Protein AF-A0A444VP85-F1 (afdb_monomer)

Solvent-accessible surface area (backbone atoms only — not comparable to full-atom values): 7654 Å² total; per-residue (Å²): 116,70,68,62,52,53,52,52,54,50,54,52,51,52,53,51,54,52,52,53,52,49,53,52,53,52,50,51,52,53,53,52,49,55,52,52,50,55,57,66,66,55,61,80,69,80,68,37,70,60,46,50,68,59,57,52,71,60,67,80,38,96,91,46,40,30,56,50,43,47,18,46,61,36,35,65,75,75,48,74,61,64,62,37,40,61,65,58,48,36,74,51,55,36,85,52,85,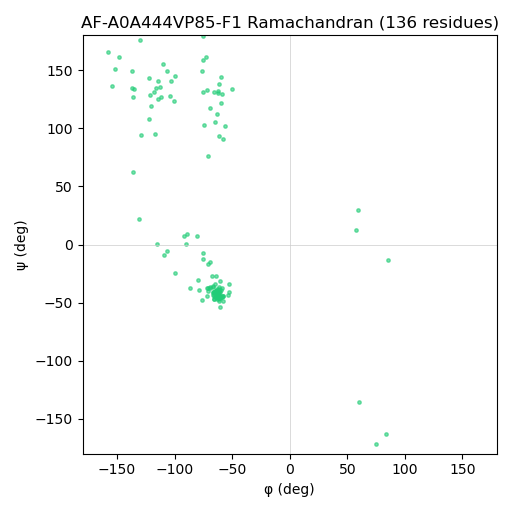40,78,57,95,48,37,40,34,34,76,17,39,41,53,84,55,83,94,20,33,23,35,39,39,40,32,36,43,98,85,45,23,25,70,48,72,51,77,49,73,86

Structure (mmCIF, N/CA/C/O backbone):
data_AF-A0A444VP85-F1
#
_entry.id   AF-A0A444VP85-F1
#
loop_
_atom_site.group_PDB
_atom_site.id
_atom_site.type_symbol
_atom_site.label_atom_id
_atom_site.label_alt_id
_atom_site.label_comp_id
_atom_site.label_asym_id
_atom_site.label_entity_id
_atom_site.label_seq_id
_atom_site.pdbx_PDB_ins_code
_atom_site.Cartn_x
_atom_site.Cartn_y
_atom_site.Cartn_z
_atom_site.occupancy
_atom_site.B_iso_or_equiv
_atom_site.auth_seq_id
_atom_site.auth_comp_id
_atom_site.auth_asym_id
_atom_site.auth_atom_id
_atom_site.pdbx_PDB_model_num
ATOM 1 N N . MET A 1 1 ? 24.811 -3.161 -78.053 1.00 66.38 1 MET A N 1
ATOM 2 C CA . MET A 1 1 ? 24.085 -2.160 -77.238 1.00 66.38 1 MET A CA 1
ATOM 3 C C . MET A 1 1 ? 23.008 -2.800 -76.352 1.00 66.38 1 MET A C 1
ATOM 5 O O . MET A 1 1 ? 22.979 -2.518 -75.164 1.00 66.38 1 MET A O 1
ATOM 9 N N . LEU A 1 2 ? 22.194 -3.733 -76.867 1.00 74.44 2 LEU A N 1
ATOM 10 C CA . LEU A 1 2 ? 21.138 -4.411 -76.089 1.00 74.44 2 LEU A CA 1
ATOM 11 C C . LEU A 1 2 ? 21.662 -5.309 -74.943 1.00 74.44 2 LEU A C 1
ATOM 13 O O . LEU A 1 2 ? 21.139 -5.270 -73.834 1.00 74.44 2 LEU A O 1
ATOM 17 N N . VAL A 1 3 ? 22.741 -6.066 -75.177 1.00 77.25 3 VAL A N 1
ATOM 18 C CA . VAL A 1 3 ? 23.339 -6.981 -74.176 1.00 77.25 3 VAL A CA 1
ATOM 19 C C . VAL A 1 3 ? 23.895 -6.226 -72.961 1.00 77.25 3 VAL A C 1
ATOM 21 O O . VAL A 1 3 ? 23.703 -6.637 -71.819 1.00 77.25 3 VAL A O 1
ATOM 24 N N . THR A 1 4 ? 24.531 -5.077 -73.195 1.00 79.75 4 THR A N 1
ATOM 25 C CA . THR A 1 4 ? 25.103 -4.223 -72.146 1.00 79.75 4 THR A CA 1
ATOM 26 C C . THR A 1 4 ? 24.034 -3.606 -71.241 1.00 79.75 4 THR A C 1
ATOM 28 O O . THR A 1 4 ? 24.230 -3.527 -70.030 1.00 79.75 4 THR A O 1
ATOM 31 N N . GLU A 1 5 ? 22.874 -3.231 -71.785 1.00 81.12 5 GLU A N 1
ATOM 32 C CA . GLU A 1 5 ? 21.773 -2.689 -70.980 1.00 81.12 5 GLU A CA 1
ATOM 33 C C . GLU A 1 5 ? 21.072 -3.741 -70.119 1.00 81.12 5 GLU A C 1
ATOM 35 O O . GLU A 1 5 ? 20.667 -3.450 -68.990 1.00 81.12 5 GLU A O 1
ATOM 40 N N . VAL A 1 6 ? 20.906 -4.959 -70.642 1.00 83.50 6 VAL A N 1
ATOM 41 C CA . VAL A 1 6 ? 20.312 -6.074 -69.891 1.00 83.50 6 VAL A CA 1
ATOM 42 C C . VAL A 1 6 ? 21.211 -6.440 -68.711 1.00 83.50 6 VAL A C 1
ATOM 44 O O . VAL A 1 6 ? 20.729 -6.537 -67.581 1.00 83.50 6 VAL A O 1
ATOM 47 N N . PHE A 1 7 ? 22.524 -6.522 -68.947 1.00 84.06 7 PHE A N 1
ATOM 48 C CA . PHE A 1 7 ? 23.507 -6.781 -67.899 1.00 84.06 7 PHE A CA 1
ATOM 49 C C . PHE A 1 7 ? 23.504 -5.683 -66.822 1.00 84.06 7 PHE A C 1
ATOM 51 O O . PHE A 1 7 ? 23.429 -5.983 -65.631 1.00 84.06 7 PHE A O 1
ATOM 58 N N . ALA A 1 8 ? 23.485 -4.405 -67.216 1.00 84.50 8 ALA A N 1
ATOM 59 C CA . ALA A 1 8 ? 23.420 -3.286 -66.273 1.00 84.50 8 ALA A CA 1
ATOM 60 C C . ALA A 1 8 ? 22.132 -3.298 -65.422 1.00 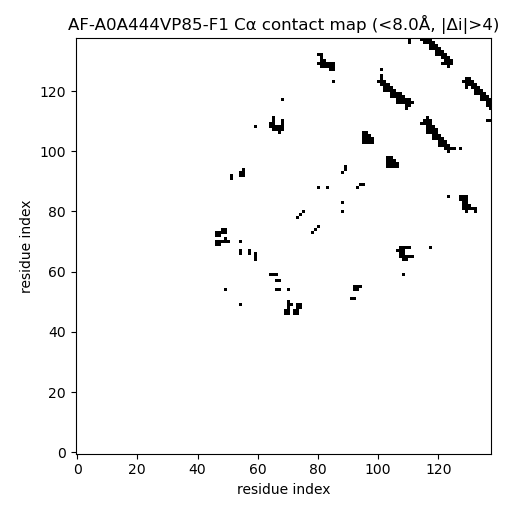84.50 8 ALA A C 1
ATOM 62 O O . ALA A 1 8 ? 22.178 -3.072 -64.208 1.00 84.50 8 ALA A O 1
ATOM 63 N N . ARG A 1 9 ? 20.976 -3.619 -66.022 1.00 84.69 9 ARG A N 1
ATOM 64 C CA . ARG A 1 9 ? 19.696 -3.756 -65.300 1.00 84.69 9 ARG A CA 1
ATOM 65 C C . ARG A 1 9 ? 19.698 -4.920 -64.310 1.00 84.69 9 ARG A C 1
ATOM 67 O O . ARG A 1 9 ? 19.067 -4.835 -63.256 1.00 84.69 9 ARG A O 1
ATOM 74 N N . GLU A 1 10 ? 20.384 -6.011 -64.625 1.00 87.25 10 GLU A N 1
ATOM 75 C CA . GLU A 1 10 ? 20.515 -7.165 -63.736 1.00 87.25 10 GLU A CA 1
ATOM 76 C C . GLU A 1 10 ? 21.435 -6.883 -62.544 1.00 87.25 10 GLU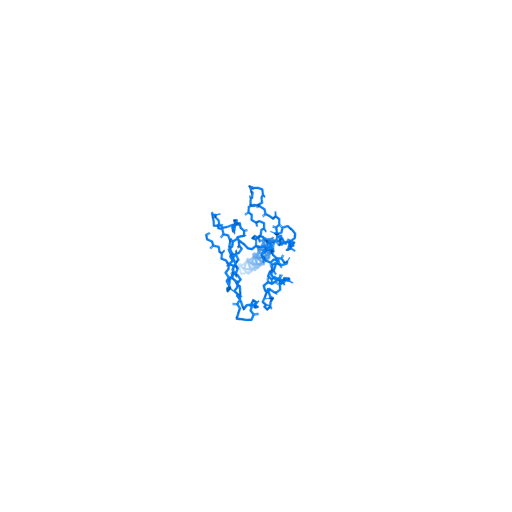 A C 1
ATOM 78 O O . GLU A 1 10 ? 21.038 -7.126 -61.402 1.00 87.25 10 GLU A O 1
ATOM 83 N N . GLN A 1 11 ? 22.584 -6.244 -62.781 1.00 87.44 11 GLN A N 1
ATOM 84 C CA . GLN A 1 11 ? 23.472 -5.766 -61.714 1.00 87.44 11 GLN A CA 1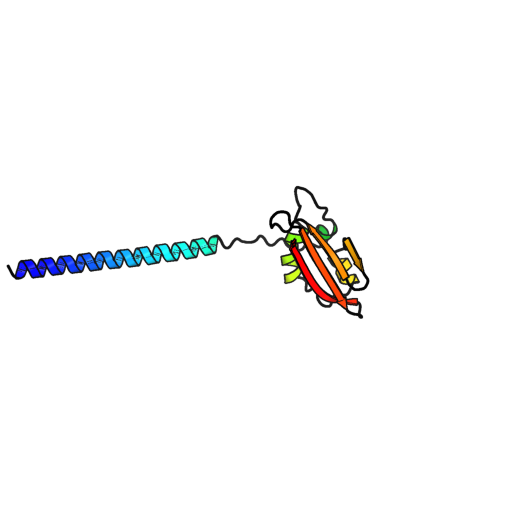
ATOM 85 C C . GLN A 1 11 ? 22.743 -4.798 -60.770 1.00 87.44 11 GLN A C 1
ATOM 87 O O . GLN A 1 11 ? 22.791 -4.950 -59.547 1.00 87.44 11 GLN A O 1
ATOM 92 N N . MET A 1 12 ? 21.967 -3.860 -61.325 1.00 87.50 12 MET A N 1
ATOM 93 C CA . MET A 1 12 ? 21.180 -2.915 -60.531 1.00 87.50 12 MET A CA 1
ATOM 94 C C . MET A 1 12 ? 20.085 -3.610 -59.700 1.00 87.50 12 MET A C 1
ATOM 96 O O . MET A 1 12 ? 19.875 -3.253 -58.539 1.00 87.50 12 MET A O 1
ATOM 100 N N . ARG A 1 13 ? 19.391 -4.618 -60.248 1.00 89.00 13 ARG A N 1
ATOM 101 C CA . ARG A 1 13 ? 18.394 -5.406 -59.494 1.00 89.00 13 ARG A CA 1
ATOM 102 C C . ARG A 1 13 ? 19.031 -6.189 -58.346 1.00 89.00 13 ARG A C 1
ATOM 104 O O . ARG A 1 13 ? 18.467 -6.209 -57.251 1.00 89.00 13 ARG A O 1
ATOM 111 N N . ASN A 1 14 ? 20.194 -6.796 -58.573 1.00 89.38 14 ASN A N 1
ATOM 112 C CA . ASN A 1 14 ? 20.913 -7.555 -57.549 1.00 89.38 14 ASN A CA 1
ATOM 113 C C . ASN A 1 14 ? 21.424 -6.643 -56.424 1.00 89.38 14 ASN A C 1
ATOM 115 O O . ASN A 1 14 ? 21.226 -6.962 -55.250 1.00 89.38 14 ASN A O 1
ATOM 119 N N . ALA A 1 15 ? 21.957 -5.464 -56.762 1.00 88.25 15 ALA A N 1
ATOM 120 C CA . ALA A 1 15 ? 22.359 -4.453 -55.785 1.00 88.25 15 ALA A CA 1
ATOM 121 C C . ALA A 1 15 ? 21.170 -3.961 -54.937 1.00 88.25 15 ALA A C 1
ATOM 123 O O . ALA A 1 15 ? 21.254 -3.937 -53.709 1.00 88.25 15 ALA A O 1
ATOM 124 N N . LYS A 1 16 ? 20.022 -3.658 -55.562 1.00 87.94 16 LYS A N 1
ATOM 125 C CA . LYS A 1 16 ? 18.796 -3.269 -54.837 1.00 87.94 16 LYS A CA 1
ATOM 126 C C . LYS A 1 16 ? 18.309 -4.376 -53.899 1.00 87.94 16 LYS A C 1
ATOM 128 O O . LYS A 1 16 ? 18.002 -4.099 -52.744 1.00 87.94 16 LYS A O 1
ATOM 133 N N . ARG A 1 17 ? 18.287 -5.635 -54.353 1.00 88.56 17 ARG A N 1
ATOM 134 C CA . ARG A 1 17 ? 17.919 -6.793 -53.514 1.00 88.56 17 ARG A CA 1
ATOM 135 C C . ARG A 1 17 ? 18.856 -6.967 -52.319 1.00 88.56 17 ARG A C 1
ATOM 137 O O . ARG A 1 17 ? 18.385 -7.262 -51.224 1.00 88.56 17 ARG A O 1
ATOM 144 N N . TYR A 1 18 ? 20.159 -6.775 -52.517 1.00 90.19 18 TYR A N 1
ATOM 145 C CA . TYR A 1 18 ? 21.150 -6.834 -51.444 1.00 90.19 18 TYR A CA 1
ATOM 146 C C . TYR A 1 18 ? 20.924 -5.737 -50.392 1.00 90.19 18 TYR A C 1
ATOM 148 O O . TYR A 1 18 ? 20.904 -6.027 -49.195 1.00 90.19 18 TYR A O 1
ATOM 156 N N . ILE A 1 19 ? 20.676 -4.501 -50.835 1.00 89.56 19 ILE A N 1
ATOM 157 C CA . ILE A 1 19 ? 20.399 -3.355 -49.956 1.00 89.56 19 ILE A CA 1
ATOM 158 C C . ILE A 1 19 ? 19.108 -3.578 -49.156 1.00 89.56 19 ILE A C 1
ATOM 160 O O . ILE A 1 19 ? 19.116 -3.418 -47.938 1.00 89.56 19 ILE A O 1
ATOM 164 N N . VAL A 1 20 ? 18.025 -4.021 -49.804 1.00 89.25 20 VAL A N 1
ATOM 165 C CA . VAL A 1 20 ? 16.740 -4.297 -49.134 1.00 89.25 20 VAL A CA 1
ATOM 166 C C . VAL A 1 20 ? 16.881 -5.396 -48.079 1.00 89.25 20 VAL A C 1
ATOM 168 O O . VAL A 1 20 ? 16.378 -5.235 -46.969 1.00 89.25 20 VAL A O 1
ATOM 171 N N . LYS A 1 21 ? 17.615 -6.479 -48.377 1.00 89.12 21 LYS A N 1
ATOM 172 C CA . LYS A 1 21 ? 17.898 -7.533 -47.390 1.00 89.12 21 LYS A CA 1
ATOM 173 C C . LYS A 1 21 ? 18.646 -6.983 -46.178 1.00 89.12 21 LYS A C 1
ATOM 175 O O . LYS A 1 21 ? 18.249 -7.269 -45.058 1.00 89.12 21 LYS A O 1
ATOM 180 N N . LYS A 1 22 ? 19.679 -6.158 -46.387 1.00 87.19 22 LYS A N 1
ATOM 181 C CA . LYS A 1 22 ? 20.425 -5.528 -45.288 1.00 87.19 22 LYS A CA 1
ATOM 182 C C . LYS A 1 22 ? 19.545 -4.621 -44.432 1.00 87.19 22 LYS A C 1
ATOM 184 O O . LYS A 1 22 ? 19.586 -4.744 -43.215 1.00 87.19 22 LYS A O 1
ATOM 189 N N . ILE A 1 23 ? 18.738 -3.756 -45.047 1.00 89.31 23 ILE A N 1
ATOM 190 C CA . ILE A 1 23 ? 17.820 -2.863 -44.321 1.00 89.31 23 ILE A CA 1
ATOM 191 C C . ILE A 1 23 ? 16.846 -3.678 -43.467 1.00 89.31 23 ILE A C 1
ATOM 193 O O . ILE A 1 23 ? 16.666 -3.371 -42.293 1.00 89.31 23 ILE A O 1
ATOM 197 N N . PHE A 1 24 ? 16.272 -4.746 -44.026 1.00 92.00 24 PHE A N 1
ATOM 198 C CA . PHE A 1 24 ? 15.373 -5.626 -43.286 1.00 92.00 24 PHE A CA 1
ATOM 199 C C . PHE A 1 24 ? 16.081 -6.316 -42.109 1.00 92.00 24 PHE A C 1
ATOM 201 O O . PHE A 1 24 ? 15.567 -6.305 -40.993 1.00 92.00 24 PHE A O 1
ATOM 208 N N . THR A 1 25 ? 17.289 -6.850 -42.324 1.00 88.81 25 THR A N 1
ATOM 209 C CA . THR A 1 25 ? 18.080 -7.489 -41.263 1.00 88.81 25 THR A CA 1
ATOM 210 C C . THR A 1 25 ? 18.433 -6.508 -40.145 1.00 88.81 25 THR A C 1
ATOM 212 O O . THR A 1 25 ? 18.210 -6.818 -38.979 1.00 88.81 25 THR A O 1
ATOM 215 N N . TYR A 1 26 ? 18.944 -5.315 -40.466 1.00 94.19 26 TYR A N 1
ATOM 216 C CA . TYR A 1 26 ? 19.279 -4.316 -39.445 1.00 94.19 26 TYR A CA 1
ATOM 217 C C . TYR A 1 26 ? 18.034 -3.778 -38.737 1.00 94.19 26 TYR A C 1
ATOM 219 O O . TYR A 1 26 ? 18.074 -3.577 -37.527 1.00 94.19 26 TYR A O 1
ATOM 227 N N . GLY A 1 27 ? 16.917 -3.615 -39.452 1.00 91.44 27 GLY A N 1
ATOM 228 C CA . GLY A 1 27 ? 15.636 -3.237 -38.858 1.00 91.44 27 GLY A CA 1
ATOM 229 C C . GLY A 1 27 ? 15.154 -4.253 -37.821 1.00 91.44 27 GLY A C 1
ATOM 230 O O . GLY A 1 27 ? 14.789 -3.866 -36.713 1.00 91.44 27 GLY A O 1
ATOM 231 N N . LEU A 1 28 ? 15.233 -5.552 -38.135 1.00 91.06 28 LEU A N 1
ATOM 232 C CA . LEU A 1 28 ? 14.875 -6.622 -37.200 1.00 91.06 28 LEU A CA 1
ATOM 233 C C . LEU A 1 28 ? 15.802 -6.649 -35.974 1.00 91.06 28 LEU A C 1
ATOM 235 O O . LEU A 1 28 ? 15.329 -6.827 -34.853 1.00 91.06 28 LEU A O 1
ATOM 239 N N . LEU A 1 29 ? 17.107 -6.432 -36.173 1.00 92.75 29 LEU A N 1
ATOM 240 C CA . LEU A 1 29 ? 18.085 -6.378 -35.082 1.00 92.75 29 LEU A CA 1
ATOM 241 C C . LEU A 1 29 ? 17.842 -5.188 -34.145 1.00 92.75 29 LEU A C 1
ATOM 243 O O . LEU A 1 29 ? 17.853 -5.364 -32.930 1.00 92.75 29 LEU A O 1
ATOM 247 N N . ILE A 1 30 ? 17.583 -3.997 -34.693 1.00 92.75 30 ILE A N 1
ATOM 248 C CA . ILE A 1 30 ? 17.286 -2.794 -33.901 1.00 92.75 30 ILE A CA 1
ATOM 249 C C . ILE A 1 30 ? 15.980 -2.983 -33.130 1.00 92.75 30 ILE A C 1
ATOM 251 O O . ILE A 1 30 ? 15.933 -2.711 -31.933 1.00 92.75 30 ILE A O 1
ATOM 255 N N . PHE A 1 31 ? 14.940 -3.508 -33.781 1.00 91.50 31 PHE A N 1
ATOM 256 C CA . PHE A 1 31 ? 13.661 -3.774 -33.129 1.00 91.50 31 PHE A CA 1
ATOM 257 C C . PHE A 1 31 ? 13.805 -4.791 -31.985 1.00 91.50 31 PHE A C 1
ATOM 259 O O . PHE A 1 31 ? 13.362 -4.537 -30.863 1.00 91.50 31 PHE A O 1
ATOM 266 N N . GLY A 1 32 ? 14.517 -5.897 -32.222 1.00 91.44 32 GLY A N 1
ATOM 267 C CA . GLY A 1 32 ? 14.834 -6.875 -31.180 1.00 91.44 32 GLY A CA 1
ATOM 268 C C . GLY A 1 32 ? 15.615 -6.260 -30.014 1.00 91.44 32 GLY A C 1
ATOM 269 O O . GLY A 1 32 ? 15.256 -6.470 -28.857 1.00 91.44 32 GLY A O 1
ATOM 270 N N . ALA A 1 33 ? 16.624 -5.433 -30.302 1.00 91.31 33 ALA A N 1
ATOM 271 C CA . ALA A 1 33 ? 17.395 -4.731 -29.279 1.00 91.31 33 ALA A CA 1
ATOM 272 C C . ALA A 1 33 ? 16.525 -3.769 -28.453 1.00 91.31 33 ALA A C 1
ATOM 274 O O . ALA A 1 33 ? 16.638 -3.754 -27.230 1.00 91.31 33 ALA A O 1
ATOM 275 N N . THR A 1 34 ? 15.607 -3.020 -29.079 1.00 88.75 34 THR A N 1
ATOM 276 C CA . THR A 1 34 ? 14.687 -2.129 -28.348 1.00 88.75 34 THR A CA 1
ATOM 277 C C . THR A 1 34 ? 13.746 -2.884 -27.409 1.00 88.75 34 THR A C 1
ATOM 279 O O . THR A 1 34 ? 13.527 -2.436 -26.284 1.00 88.75 34 THR A O 1
ATOM 282 N N . ILE A 1 35 ? 13.249 -4.059 -27.813 1.00 89.25 35 ILE A N 1
ATOM 283 C CA . ILE A 1 35 ? 12.422 -4.918 -26.951 1.00 89.25 35 ILE A CA 1
ATOM 284 C C . ILE A 1 35 ? 13.238 -5.444 -25.768 1.00 89.25 35 ILE A C 1
ATOM 286 O O . ILE A 1 35 ? 12.767 -5.408 -24.632 1.00 89.25 35 ILE A O 1
ATOM 290 N N . LEU A 1 36 ? 14.470 -5.900 -26.014 1.00 84.81 36 LEU A N 1
ATOM 291 C CA . LEU A 1 36 ? 15.352 -6.402 -24.960 1.00 84.81 36 LEU A CA 1
ATOM 292 C C . LEU A 1 36 ? 15.723 -5.304 -23.956 1.00 84.81 36 LEU A C 1
ATOM 294 O O . LEU A 1 36 ? 15.678 -5.551 -22.755 1.00 84.81 36 LEU A O 1
ATOM 298 N N . ILE A 1 37 ? 16.005 -4.081 -24.419 1.00 85.06 37 ILE A N 1
ATOM 299 C CA . ILE A 1 37 ? 16.240 -2.925 -23.540 1.00 85.06 37 ILE A CA 1
ATOM 300 C C . ILE A 1 37 ? 14.996 -2.641 -22.689 1.00 85.06 37 ILE A C 1
ATOM 302 O O . ILE A 1 37 ? 15.116 -2.472 -21.479 1.00 85.06 37 ILE A O 1
ATOM 306 N N . GLY A 1 38 ? 13.799 -2.649 -23.284 1.00 79.06 38 GLY A N 1
ATOM 307 C CA . GLY A 1 38 ? 12.546 -2.464 -22.547 1.00 79.06 38 GLY A CA 1
ATOM 308 C C . GLY A 1 38 ? 12.291 -3.544 -21.487 1.00 79.06 38 GLY A C 1
ATOM 309 O O . GLY A 1 38 ? 11.797 -3.235 -20.406 1.00 79.06 38 GLY A O 1
ATOM 310 N N . LEU A 1 39 ? 12.667 -4.797 -21.762 1.00 76.00 39 LEU A N 1
ATOM 311 C CA . LEU A 1 39 ? 12.572 -5.902 -20.802 1.00 76.00 39 LEU A CA 1
ATOM 312 C C . LEU A 1 39 ? 13.592 -5.782 -19.663 1.00 76.00 39 LEU A C 1
ATOM 314 O O . LEU A 1 39 ? 13.233 -6.034 -18.518 1.00 76.00 39 LEU A O 1
ATOM 318 N N . VAL A 1 40 ? 14.828 -5.361 -19.948 1.00 74.25 40 VAL A N 1
ATOM 319 C CA . VAL A 1 40 ? 15.866 -5.133 -18.924 1.00 74.25 40 VAL A CA 1
ATOM 320 C C . VAL A 1 40 ? 15.527 -3.925 -18.043 1.00 74.25 40 VAL A C 1
ATOM 322 O O . VAL A 1 40 ? 15.742 -3.961 -16.835 1.00 74.25 40 VAL A O 1
ATOM 325 N N . LEU A 1 41 ? 14.949 -2.870 -18.625 1.00 66.44 41 LEU A N 1
ATOM 326 C CA . LEU A 1 41 ? 14.463 -1.694 -17.893 1.00 66.44 41 LEU A CA 1
ATOM 327 C C . LEU A 1 41 ? 13.153 -1.942 -17.140 1.00 66.44 41 LEU A C 1
ATOM 329 O O . LEU A 1 41 ? 12.731 -1.085 -16.361 1.00 66.44 41 LEU A O 1
ATOM 333 N N . ARG A 1 42 ? 12.512 -3.102 -17.326 1.00 60.19 42 ARG A N 1
ATOM 334 C CA . ARG A 1 42 ? 11.426 -3.567 -16.464 1.00 60.19 42 ARG A CA 1
ATOM 335 C C . ARG A 1 42 ? 12.059 -3.961 -15.130 1.00 60.19 42 ARG A C 1
ATOM 337 O O . ARG A 1 42 ? 12.332 -5.126 -14.869 1.00 60.19 42 ARG A O 1
ATOM 344 N N . GLY A 1 43 ? 12.400 -2.938 -14.349 1.00 49.75 43 GLY A N 1
ATOM 345 C CA . GLY A 1 43 ? 13.171 -3.063 -13.129 1.00 49.75 43 GLY A CA 1
ATOM 346 C C . GLY A 1 43 ? 12.580 -4.146 -12.244 1.00 49.75 43 GLY A C 1
ATOM 347 O O . GLY A 1 43 ? 11.367 -4.192 -12.034 1.00 49.75 43 GLY A O 1
ATOM 348 N N . ASN A 1 44 ? 13.455 -4.999 -11.715 1.00 49.94 44 ASN A N 1
ATOM 349 C CA . ASN A 1 44 ? 13.154 -5.737 -10.505 1.00 49.94 44 ASN A CA 1
ATOM 350 C C . ASN A 1 44 ? 12.866 -4.678 -9.444 1.00 49.94 44 ASN A C 1
ATOM 352 O O . ASN A 1 44 ? 13.786 -4.154 -8.816 1.00 49.94 44 ASN A O 1
ATOM 356 N N . VAL A 1 45 ? 11.596 -4.292 -9.307 1.00 54.03 45 VAL A N 1
ATOM 357 C CA . VAL A 1 45 ? 11.115 -3.611 -8.117 1.00 54.03 45 VAL A CA 1
ATOM 358 C C . VAL A 1 45 ? 11.485 -4.588 -7.023 1.00 54.03 45 VAL A C 1
ATOM 360 O O . VAL A 1 45 ? 10.878 -5.651 -6.930 1.00 54.03 45 VAL A O 1
ATOM 363 N N . VAL A 1 46 ? 12.571 -4.302 -6.305 1.00 54.19 46 VAL A N 1
ATOM 364 C CA . VAL A 1 46 ? 12.947 -5.062 -5.122 1.00 54.19 46 VAL A CA 1
ATOM 365 C C . VAL A 1 46 ? 11.776 -4.854 -4.182 1.00 54.19 46 VAL A C 1
ATOM 367 O O . VAL A 1 46 ? 11.628 -3.807 -3.556 1.00 54.19 46 VAL A O 1
ATOM 370 N N . GLN A 1 47 ? 10.842 -5.792 -4.254 1.00 67.00 47 GLN A N 1
ATOM 371 C CA . GLN A 1 47 ? 9.599 -5.749 -3.531 1.00 67.00 47 GLN A CA 1
ATOM 372 C C . GLN A 1 47 ? 9.991 -6.090 -2.110 1.00 67.00 47 GLN A C 1
ATOM 374 O O . GLN A 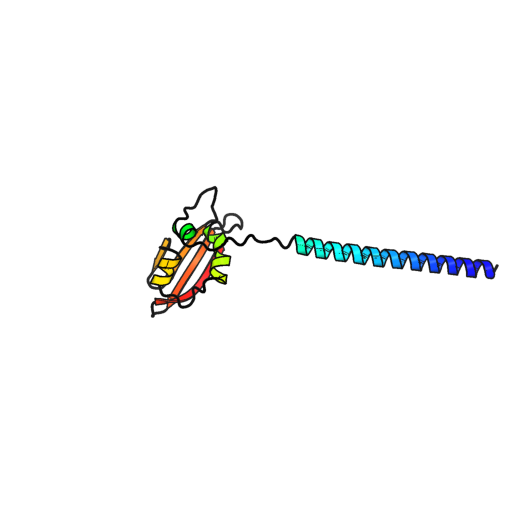1 47 ? 10.338 -7.231 -1.806 1.00 67.00 47 GLN A O 1
ATOM 379 N N . GLU A 1 48 ? 10.059 -5.060 -1.275 1.00 82.19 48 GLU A N 1
ATOM 380 C CA . GLU A 1 48 ? 10.474 -5.235 0.103 1.00 82.19 48 GLU A CA 1
ATOM 381 C C . GLU A 1 48 ? 9.495 -6.202 0.767 1.00 82.19 48 GLU A C 1
ATOM 383 O O . GLU A 1 48 ? 8.274 -6.011 0.709 1.00 82.19 48 GLU A O 1
ATOM 388 N N . SER A 1 49 ? 10.014 -7.309 1.297 1.00 88.44 49 SER A N 1
ATOM 389 C CA . SER A 1 49 ? 9.194 -8.325 1.943 1.00 88.44 49 SER A CA 1
ATOM 390 C C . SER A 1 49 ? 8.490 -7.725 3.147 1.00 88.44 49 SER A C 1
ATOM 392 O O . SER A 1 49 ? 9.088 -6.975 3.913 1.00 88.44 49 SER A O 1
ATOM 394 N N . PHE A 1 50 ? 7.218 -8.071 3.327 1.00 92.81 50 PHE A N 1
ATOM 395 C CA . PHE A 1 50 ? 6.505 -7.676 4.529 1.00 92.81 50 PHE A CA 1
ATOM 396 C C . PHE A 1 50 ? 7.073 -8.443 5.728 1.00 92.81 50 PHE A C 1
ATOM 398 O O . PHE A 1 50 ? 7.009 -9.672 5.772 1.00 92.81 50 PHE A O 1
ATOM 405 N N . GLU A 1 51 ? 7.630 -7.700 6.679 1.00 92.75 51 GLU A N 1
ATOM 406 C CA . GLU A 1 51 ? 8.193 -8.210 7.925 1.00 92.75 51 GLU A CA 1
ATOM 407 C C . GLU A 1 51 ? 7.461 -7.536 9.098 1.00 92.75 51 GLU A C 1
ATOM 409 O O . GLU A 1 51 ? 7.673 -6.340 9.331 1.00 92.75 51 GLU A O 1
ATOM 414 N N . PRO A 1 52 ? 6.602 -8.260 9.846 1.00 93.00 52 PRO A N 1
ATOM 415 C CA . PRO A 1 52 ? 5.771 -7.674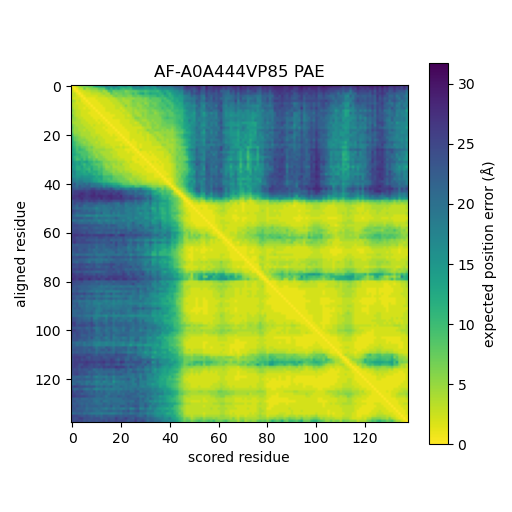 10.899 1.00 93.00 52 PRO A CA 1
ATOM 416 C C . PRO A 1 52 ? 6.568 -6.880 11.934 1.00 93.00 52 PRO A C 1
ATOM 418 O O . PRO A 1 52 ? 6.168 -5.789 12.334 1.00 93.00 52 PRO A O 1
ATOM 421 N N . ASP A 1 53 ? 7.711 -7.403 12.375 1.00 94.56 53 ASP A N 1
ATOM 422 C CA . ASP A 1 53 ? 8.494 -6.765 13.433 1.00 94.56 53 ASP A CA 1
ATOM 423 C C . ASP A 1 53 ? 9.158 -5.474 12.959 1.00 94.56 53 ASP A C 1
ATOM 425 O O . ASP A 1 53 ? 9.163 -4.490 13.698 1.00 94.56 53 ASP A O 1
ATOM 429 N N . ARG A 1 54 ? 9.635 -5.424 11.710 1.00 94.19 54 ARG A N 1
ATOM 430 C CA . ARG A 1 54 ? 10.140 -4.179 11.118 1.00 94.19 54 ARG A CA 1
ATOM 431 C C . ARG A 1 54 ? 9.012 -3.171 10.924 1.00 94.19 54 ARG A C 1
ATOM 433 O O . ARG A 1 54 ? 9.177 -2.014 11.283 1.00 94.19 54 ARG A O 1
ATOM 440 N N . TRP A 1 55 ? 7.848 -3.609 10.438 1.00 95.00 55 TRP A N 1
ATOM 441 C CA . TRP A 1 55 ? 6.675 -2.746 10.268 1.00 95.00 55 TRP A CA 1
ATOM 442 C C . TRP A 1 55 ? 6.240 -2.082 11.583 1.00 95.00 55 TRP A C 1
ATOM 444 O O . TRP A 1 55 ? 6.024 -0.867 11.629 1.00 95.00 55 TRP A O 1
ATOM 454 N N . LYS A 1 56 ? 6.114 -2.877 12.653 1.00 95.06 56 LYS A N 1
ATOM 455 C CA . LYS A 1 56 ? 5.656 -2.421 13.975 1.00 95.06 56 LYS A CA 1
ATOM 456 C C . LYS A 1 56 ? 6.648 -1.467 14.638 1.00 95.06 56 LYS A C 1
ATOM 458 O O . LYS A 1 56 ? 6.222 -0.477 15.218 1.00 95.06 56 LYS A O 1
ATOM 463 N N . ASN A 1 57 ? 7.947 -1.754 14.535 1.00 93.38 57 ASN A N 1
ATOM 464 C CA . ASN A 1 57 ? 9.004 -0.972 15.187 1.00 93.38 57 ASN A CA 1
ATOM 465 C C . ASN A 1 57 ? 9.540 0.183 14.329 1.00 93.38 57 ASN A C 1
ATOM 467 O O . ASN A 1 57 ? 10.460 0.882 14.750 1.00 93.38 57 ASN A O 1
ATOM 471 N N . TRP A 1 58 ? 9.009 0.370 13.121 1.00 93.12 58 TRP A N 1
ATOM 472 C CA . TRP A 1 58 ? 9.471 1.419 12.228 1.00 93.12 58 TRP A CA 1
ATOM 473 C C . TRP A 1 58 ? 9.178 2.810 12.791 1.00 93.12 58 TRP A C 1
ATOM 475 O O . TRP A 1 58 ? 8.047 3.126 13.161 1.00 93.12 58 TRP A O 1
ATOM 485 N N . VAL A 1 59 ? 10.212 3.647 12.776 1.00 88.56 59 VAL A N 1
ATOM 486 C CA . VAL A 1 59 ? 10.140 5.081 13.039 1.00 88.56 59 VAL A CA 1
ATOM 487 C C . VAL A 1 59 ? 10.670 5.784 11.799 1.00 88.56 59 VAL A C 1
ATOM 489 O O . VAL A 1 59 ? 11.752 5.455 11.307 1.00 88.56 59 VAL A O 1
ATOM 492 N N . GLU A 1 60 ? 9.901 6.741 11.285 1.00 85.88 60 GLU A N 1
ATOM 493 C CA . GLU A 1 60 ? 10.307 7.511 10.115 1.00 85.88 60 GLU A CA 1
ATOM 494 C C . GLU A 1 60 ? 11.634 8.234 10.382 1.00 85.88 60 GLU A C 1
ATOM 496 O O . GLU A 1 60 ? 11.821 8.893 11.406 1.00 85.88 60 GLU A O 1
ATOM 501 N N . SER A 1 61 ? 12.577 8.076 9.458 1.00 86.88 61 SER A N 1
ATOM 502 C CA . SER A 1 61 ? 13.911 8.664 9.534 1.00 86.88 61 SER A CA 1
ATOM 503 C C . SER A 1 61 ? 14.432 8.970 8.134 1.00 86.88 61 SER A C 1
ATOM 505 O O . SER A 1 61 ? 13.969 8.385 7.157 1.00 86.88 61 SER A O 1
ATOM 507 N N . GLU A 1 62 ? 15.436 9.842 8.040 1.00 80.12 62 GLU A N 1
ATOM 508 C CA . GLU A 1 62 ? 16.122 10.183 6.782 1.00 80.12 62 GLU A CA 1
ATOM 509 C C . GLU A 1 62 ? 16.639 8.942 6.029 1.00 80.12 62 GLU A C 1
ATOM 511 O O . GLU A 1 62 ? 16.635 8.909 4.801 1.00 80.12 62 GLU A O 1
ATOM 516 N N . SER A 1 63 ? 17.065 7.899 6.753 1.00 82.50 63 SER A N 1
ATOM 517 C CA . SER A 1 63 ? 17.570 6.660 6.153 1.00 82.50 63 SER A CA 1
ATOM 518 C C . SER A 1 63 ? 16.467 5.717 5.674 1.00 82.50 63 SER A C 1
ATOM 520 O O . SER A 1 63 ? 16.674 4.976 4.716 1.00 82.50 63 SER A O 1
ATOM 522 N N . GLU A 1 64 ? 15.298 5.730 6.320 1.00 85.25 64 GLU A N 1
ATOM 523 C CA . GLU A 1 64 ? 14.176 4.842 5.993 1.00 85.25 64 GLU A CA 1
ATOM 524 C C . GLU A 1 64 ? 12.830 5.592 5.984 1.00 85.25 64 GLU A C 1
ATOM 526 O O . GLU A 1 64 ? 11.926 5.260 6.756 1.00 85.25 64 GLU A O 1
ATOM 531 N N . PRO A 1 65 ? 12.639 6.585 5.098 1.00 86.12 65 PRO A N 1
ATOM 532 C CA . PRO A 1 65 ? 11.439 7.423 5.114 1.00 86.12 65 PRO A CA 1
ATOM 533 C C . PRO A 1 65 ? 10.194 6.712 4.561 1.00 86.12 65 PRO A C 1
ATOM 535 O O . PRO A 1 65 ? 9.083 7.202 4.705 1.00 86.12 65 PRO A O 1
ATOM 538 N N . SER A 1 66 ? 10.359 5.558 3.907 1.00 89.75 66 SER A N 1
ATOM 539 C CA . SER A 1 66 ? 9.305 4.883 3.129 1.00 89.75 66 SER A CA 1
ATOM 540 C C . SER A 1 66 ? 9.166 3.394 3.456 1.00 89.75 66 SER A C 1
ATOM 542 O O . SER A 1 66 ? 8.716 2.630 2.603 1.00 89.75 66 SER A O 1
ATOM 544 N N . LEU A 1 67 ? 9.610 2.931 4.631 1.00 91.25 67 LEU A N 1
ATOM 545 C CA . LEU A 1 67 ? 9.717 1.489 4.891 1.00 91.25 67 LEU A CA 1
ATOM 546 C C . LEU A 1 67 ? 8.364 0.772 4.782 1.00 91.25 67 LEU A C 1
ATOM 548 O O . LEU A 1 67 ? 8.211 -0.176 4.009 1.00 91.25 67 LEU A O 1
ATOM 552 N N . ARG A 1 68 ? 7.355 1.261 5.512 1.00 94.25 68 ARG A N 1
ATOM 553 C CA . ARG A 1 68 ? 5.998 0.696 5.471 1.00 94.25 68 ARG A CA 1
ATOM 554 C C . ARG A 1 68 ? 5.388 0.803 4.071 1.00 94.25 68 ARG A C 1
ATOM 556 O O . ARG A 1 68 ? 4.770 -0.149 3.598 1.00 94.25 68 ARG A O 1
ATOM 563 N N . TRP A 1 69 ? 5.621 1.912 3.367 1.00 93.12 69 TRP A N 1
ATOM 564 C CA . TRP A 1 69 ? 5.207 2.070 1.970 1.00 93.12 69 TRP A CA 1
ATOM 565 C C . TRP A 1 69 ? 5.798 0.990 1.051 1.00 93.12 69 TRP A C 1
ATOM 567 O O . TRP A 1 69 ? 5.075 0.402 0.248 1.00 93.12 69 TRP A O 1
ATOM 577 N N . ASN A 1 70 ? 7.085 0.669 1.193 1.00 90.62 70 ASN A N 1
ATOM 578 C CA . ASN A 1 70 ? 7.742 -0.352 0.373 1.00 90.62 70 ASN A CA 1
ATOM 579 C C . ASN A 1 70 ? 7.181 -1.755 0.629 1.00 90.62 70 ASN A C 1
ATOM 581 O O . ASN A 1 70 ? 6.965 -2.516 -0.316 1.00 90.62 70 ASN A O 1
ATOM 585 N N . MET A 1 71 ? 6.912 -2.080 1.897 1.00 92.56 71 MET A N 1
ATOM 586 C CA . MET A 1 71 ? 6.358 -3.375 2.306 1.00 92.56 71 MET A CA 1
ATOM 587 C C . MET A 1 71 ? 4.890 -3.561 1.901 1.00 92.56 71 MET A C 1
ATOM 589 O O . MET A 1 71 ? 4.391 -4.688 1.883 1.00 92.56 71 MET A O 1
ATOM 593 N N . MET A 1 72 ? 4.188 -2.479 1.553 1.00 91.25 72 MET A N 1
ATOM 594 C CA . MET A 1 72 ? 2.753 -2.484 1.264 1.00 91.25 72 MET A CA 1
ATOM 595 C C . MET A 1 72 ? 2.376 -3.422 0.105 1.00 91.25 72 MET A C 1
ATOM 597 O O . MET A 1 72 ? 1.340 -4.089 0.159 1.00 91.25 72 MET A O 1
ATOM 601 N N . ASN A 1 73 ? 3.222 -3.511 -0.928 1.00 83.94 73 ASN A N 1
ATOM 602 C CA . ASN A 1 73 ? 3.000 -4.424 -2.055 1.00 83.94 73 ASN A CA 1
ATOM 603 C C . ASN A 1 73 ? 3.074 -5.891 -1.607 1.00 83.94 73 ASN A C 1
ATOM 605 O O . ASN A 1 73 ? 2.150 -6.659 -1.874 1.00 83.94 73 ASN A O 1
ATOM 609 N N . SER A 1 74 ? 4.100 -6.250 -0.830 1.00 86.56 74 SER A N 1
ATOM 610 C CA . SER A 1 74 ? 4.232 -7.597 -0.266 1.00 86.56 74 SER A CA 1
ATOM 611 C C . SER A 1 74 ? 3.096 -7.950 0.693 1.00 86.56 74 SER A C 1
ATOM 613 O O . SER A 1 74 ? 2.623 -9.086 0.672 1.00 86.56 74 SER A O 1
ATOM 615 N N . LEU A 1 75 ? 2.640 -6.999 1.521 1.00 89.62 75 LEU A N 1
ATOM 616 C CA . LEU A 1 75 ? 1.520 -7.223 2.442 1.00 89.62 75 LEU A CA 1
ATOM 617 C C . LEU A 1 75 ? 0.246 -7.575 1.664 1.00 89.62 75 LEU A C 1
ATOM 619 O O . LEU A 1 75 ? -0.414 -8.557 1.991 1.00 89.62 75 LEU A O 1
ATOM 623 N N . ARG A 1 76 ? -0.062 -6.823 0.599 1.00 84.88 76 ARG A N 1
ATOM 624 C CA . ARG A 1 76 ? -1.242 -7.058 -0.253 1.00 84.88 76 ARG A CA 1
ATOM 625 C C . ARG A 1 76 ? -1.230 -8.414 -0.947 1.00 84.88 76 ARG A C 1
ATOM 627 O O . ARG A 1 76 ? -2.286 -9.017 -1.094 1.00 84.88 76 ARG A O 1
ATOM 634 N N . GLU A 1 77 ? -0.065 -8.868 -1.393 1.00 79.19 77 GLU A N 1
ATOM 635 C CA . GLU A 1 77 ? 0.061 -10.133 -2.122 1.00 79.19 77 GLU A CA 1
ATOM 636 C C . GLU A 1 77 ? 0.046 -11.357 -1.206 1.00 79.19 77 GLU A C 1
ATOM 638 O O . GLU A 1 77 ? -0.539 -12.379 -1.559 1.00 79.19 77 GLU A O 1
ATOM 643 N N . LYS A 1 78 ? 0.700 -11.273 -0.041 1.00 74.44 78 LYS A N 1
ATOM 644 C CA . LYS A 1 78 ? 0.955 -12.441 0.819 1.00 74.44 78 LYS A CA 1
ATOM 645 C C . LYS A 1 78 ? -0.023 -12.580 1.981 1.00 74.44 78 LYS A C 1
ATOM 647 O O . LYS A 1 78 ? -0.214 -13.690 2.469 1.00 74.44 78 LYS A O 1
ATOM 652 N N . HIS A 1 79 ? -0.643 -11.486 2.420 1.00 73.62 79 HIS A N 1
ATOM 653 C CA . HIS A 1 79 ? -1.517 -11.471 3.591 1.00 73.62 79 HIS A CA 1
ATOM 654 C C . HIS A 1 79 ? -2.854 -10.805 3.247 1.00 73.62 79 HIS A C 1
ATOM 656 O O . HIS A 1 79 ? -2.976 -9.579 3.322 1.00 73.62 79 HIS A O 1
ATOM 662 N N . PRO A 1 80 ? -3.887 -11.582 2.875 1.00 81.50 80 PRO A N 1
ATOM 663 C CA . PRO A 1 80 ? -5.197 -11.016 2.603 1.00 81.50 80 PRO A CA 1
ATOM 664 C C . PRO A 1 80 ? -5.778 -10.428 3.894 1.00 81.50 80 PRO A C 1
ATOM 666 O O . PRO A 1 80 ? -6.234 -11.151 4.773 1.00 81.50 80 PRO A O 1
ATOM 669 N N . LEU A 1 81 ? -5.769 -9.097 3.995 1.00 91.62 81 LEU A N 1
ATOM 670 C CA . LEU A 1 81 ? -6.322 -8.371 5.145 1.00 91.62 81 LEU A CA 1
ATOM 671 C C . LEU A 1 81 ? -7.837 -8.568 5.272 1.00 91.62 81 LEU A C 1
ATOM 673 O O . LEU A 1 81 ? -8.395 -8.475 6.361 1.00 91.62 81 LEU A O 1
ATOM 677 N N . LYS A 1 82 ? -8.520 -8.827 4.153 1.00 93.75 82 LYS A N 1
ATOM 678 C CA . LYS A 1 82 ? -9.977 -8.948 4.100 1.00 93.75 82 LYS A CA 1
ATOM 679 C C . LYS A 1 82 ? -10.463 -10.120 4.954 1.00 93.75 82 LYS A C 1
ATOM 681 O O . LYS A 1 82 ? -9.984 -11.239 4.818 1.00 93.75 82 LYS A O 1
ATOM 686 N N . GLY A 1 83 ? -11.446 -9.857 5.810 1.00 95.12 83 GLY A N 1
ATOM 687 C CA . GLY A 1 83 ? -12.015 -10.833 6.736 1.00 95.12 83 GLY A CA 1
ATOM 688 C C . GLY A 1 83 ? -11.275 -10.978 8.068 1.00 95.12 83 GLY A C 1
ATOM 689 O O . GLY A 1 83 ? -11.871 -11.541 8.991 1.00 95.12 83 GLY A O 1
ATOM 690 N N . MET A 1 84 ? -10.053 -10.444 8.213 1.00 96.25 84 MET A N 1
ATOM 691 C CA . MET A 1 84 ? -9.342 -10.435 9.499 1.00 96.25 84 MET A CA 1
ATOM 692 C C . MET A 1 84 ? -10.151 -9.684 10.555 1.00 96.25 84 MET A C 1
ATOM 694 O O . MET A 1 84 ? -10.822 -8.693 10.275 1.00 96.25 84 MET A O 1
ATOM 698 N N . THR A 1 85 ? -10.101 -10.151 11.788 1.00 97.06 85 THR A N 1
ATOM 699 C CA . THR A 1 85 ? -10.615 -9.434 12.949 1.00 97.06 85 THR A CA 1
ATOM 700 C C . THR A 1 85 ? -9.701 -8.262 13.296 1.00 97.06 85 THR A C 1
ATOM 702 O O . THR A 1 85 ? -8.530 -8.218 12.920 1.00 97.06 85 THR A O 1
ATOM 705 N N . LYS A 1 86 ? -10.214 -7.307 14.073 1.00 96.94 86 LYS A N 1
ATOM 706 C CA . LYS A 1 86 ? -9.389 -6.217 14.617 1.00 96.94 86 LYS A CA 1
ATOM 707 C C . LYS A 1 86 ? -8.150 -6.714 15.358 1.00 96.94 86 LYS A C 1
ATOM 709 O O . LYS A 1 86 ? -7.099 -6.108 15.211 1.00 96.94 86 LYS A O 1
ATOM 714 N N . THR A 1 87 ? -8.277 -7.780 16.144 1.00 96.69 87 THR A N 1
ATOM 715 C CA . THR A 1 87 ? -7.157 -8.334 16.913 1.00 96.69 87 THR A CA 1
ATOM 716 C C . THR A 1 87 ? -6.082 -8.890 15.989 1.00 96.69 87 THR A C 1
ATOM 718 O O . THR A 1 87 ? -4.931 -8.506 16.134 1.00 96.69 87 THR A O 1
ATOM 721 N N . GLU A 1 88 ? -6.457 -9.679 14.978 1.00 96.50 88 GLU A N 1
ATOM 722 C CA . GLU A 1 88 ? -5.505 -10.209 13.987 1.00 96.50 88 GLU A CA 1
ATOM 723 C C . GLU A 1 88 ? -4.782 -9.082 13.230 1.00 96.50 88 GLU A C 1
ATOM 725 O O . GLU A 1 88 ? -3.577 -9.158 13.000 1.00 96.50 88 GLU A O 1
ATOM 730 N N . VAL A 1 89 ? -5.488 -7.994 12.893 1.00 96.69 89 VAL A N 1
ATOM 731 C CA . VAL A 1 89 ? -4.868 -6.810 12.272 1.00 96.69 89 VAL A CA 1
ATOM 732 C C . VAL A 1 89 ? -3.853 -6.152 13.212 1.00 96.69 89 VAL A C 1
ATOM 734 O O . VAL A 1 89 ? -2.764 -5.800 12.766 1.00 96.69 89 VAL A O 1
ATOM 737 N N . LEU A 1 90 ? -4.178 -5.997 14.498 1.00 96.44 90 LEU A N 1
ATOM 738 C CA . LEU A 1 90 ? -3.268 -5.402 15.486 1.00 96.44 90 LEU A CA 1
ATOM 739 C C . LEU A 1 90 ? -2.063 -6.304 15.782 1.00 96.44 90 LEU A C 1
ATOM 741 O O . LEU A 1 90 ? -0.957 -5.802 15.955 1.00 96.44 90 LEU A O 1
ATOM 745 N N . GLU A 1 91 ? -2.246 -7.622 15.803 1.00 95.94 91 GLU A N 1
ATOM 746 C CA . GLU A 1 91 ? -1.147 -8.582 15.954 1.00 95.94 91 GLU A CA 1
ATOM 747 C C . GLU A 1 91 ? -0.181 -8.524 14.761 1.00 95.94 91 GLU A C 1
ATOM 749 O O . GLU A 1 91 ? 1.040 -8.563 14.942 1.00 95.94 91 GLU A O 1
ATOM 754 N N . LEU A 1 92 ? -0.722 -8.376 13.547 1.00 95.38 92 LEU A N 1
ATOM 755 C CA . LEU A 1 92 ? 0.054 -8.326 12.309 1.00 95.38 92 LEU A CA 1
ATOM 756 C C . LEU A 1 92 ? 0.756 -6.977 12.094 1.00 95.38 92 LEU A C 1
ATOM 758 O O . LEU A 1 92 ? 1.933 -6.948 11.736 1.00 95.38 92 LEU A O 1
ATOM 762 N N . LEU A 1 93 ? 0.031 -5.867 12.271 1.00 96.00 93 LEU A N 1
ATOM 763 C CA . LEU A 1 93 ? 0.459 -4.518 11.868 1.00 96.00 93 LEU A CA 1
ATOM 764 C C . LEU A 1 93 ? 0.799 -3.596 13.043 1.00 96.00 93 LEU A C 1
ATOM 766 O O . LEU A 1 93 ? 1.324 -2.506 12.822 1.00 96.00 93 LEU A O 1
ATOM 770 N N . GLY A 1 94 ? 0.520 -4.009 14.278 1.00 96.06 94 GLY A N 1
ATOM 771 C CA . GLY A 1 94 ? 0.644 -3.154 15.456 1.00 96.06 94 GLY A CA 1
ATOM 772 C C . GLY A 1 94 ? -0.479 -2.125 15.574 1.00 96.06 94 GLY A C 1
ATOM 773 O O . GLY A 1 94 ? -1.471 -2.152 14.835 1.00 96.06 94 GLY A O 1
ATOM 774 N N . GLU A 1 95 ? -0.321 -1.207 16.528 1.00 96.44 95 GLU A N 1
ATOM 775 C CA . GLU A 1 95 ? -1.280 -0.120 16.731 1.00 96.44 95 GLU A CA 1
ATOM 776 C C . GLU A 1 95 ? -1.191 0.916 15.594 1.00 96.44 95 GLU A C 1
ATOM 778 O O . GLU A 1 95 ? -0.090 1.334 15.231 1.00 96.44 95 GLU A O 1
ATOM 783 N N . PRO A 1 96 ? -2.335 1.333 15.023 1.00 96.62 96 PRO A N 1
ATOM 784 C CA . PRO A 1 96 ? -2.382 2.394 14.025 1.00 96.62 96 PRO A CA 1
ATOM 785 C C . PRO A 1 96 ? -2.198 3.773 14.665 1.00 96.62 96 PRO A C 1
ATOM 787 O O . PRO A 1 96 ? -2.535 3.988 15.831 1.00 96.62 96 PRO A O 1
ATOM 790 N N . GLU A 1 97 ? -1.783 4.754 13.865 1.00 95.69 97 GLU A N 1
ATOM 791 C CA . GLU A 1 97 ? -1.701 6.151 14.299 1.00 95.69 97 GLU A CA 1
ATOM 792 C C . GLU A 1 97 ? -3.088 6.758 14.561 1.00 95.69 97 GLU A C 1
ATOM 794 O O . GLU A 1 97 ? -3.226 7.668 15.379 1.00 95.69 97 GLU A O 1
ATOM 799 N N . SER A 1 98 ? -4.135 6.259 13.894 1.00 96.06 98 SER A N 1
ATOM 800 C CA . SER A 1 98 ? -5.518 6.642 14.184 1.00 96.06 98 SER A CA 1
ATOM 801 C C . SER A 1 98 ? -6.461 5.444 14.182 1.00 96.06 98 SER A C 1
ATOM 803 O O . SER A 1 98 ? -6.437 4.582 13.300 1.00 96.06 98 SER A O 1
ATOM 805 N N . LYS A 1 99 ? -7.326 5.400 15.199 1.00 95.88 99 LYS A N 1
ATOM 806 C CA . LYS A 1 99 ? -8.193 4.264 15.512 1.00 95.88 99 LYS A CA 1
ATOM 807 C C . LYS A 1 99 ? -9.598 4.734 15.849 1.00 95.88 99 LYS A C 1
ATOM 809 O O . LYS A 1 99 ? -9.806 5.546 16.744 1.00 95.88 99 LYS A O 1
ATOM 814 N N . THR A 1 100 ? -10.584 4.166 15.166 1.00 95.50 100 THR A N 1
ATOM 815 C CA . THR A 1 100 ? -12.009 4.347 15.469 1.00 95.50 100 THR A CA 1
ATOM 816 C C . THR A 1 100 ? -12.711 2.993 15.541 1.00 95.50 100 THR A C 1
ATOM 818 O O . THR A 1 100 ? -12.133 1.948 15.233 1.00 95.50 100 THR A O 1
ATOM 821 N N . LYS A 1 101 ? -14.005 2.986 15.889 1.00 93.94 101 LYS A N 1
ATOM 822 C CA . LYS A 1 101 ? -14.797 1.748 15.905 1.00 93.94 101 LYS A CA 1
ATOM 823 C C . LYS A 1 101 ? -14.872 1.069 14.532 1.00 93.94 101 LYS A C 1
ATOM 825 O O . LYS A 1 101 ? -14.964 -0.150 14.499 1.00 93.94 101 LYS A O 1
ATOM 830 N N . LYS A 1 102 ? -14.843 1.804 13.420 1.00 96.62 102 LYS A N 1
ATOM 831 C CA . LYS A 1 102 ? -15.037 1.230 12.073 1.00 96.62 102 LYS A CA 1
ATOM 832 C C . LYS A 1 102 ? -13.813 1.335 11.168 1.00 96.62 102 LYS A C 1
ATOM 834 O O . LYS A 1 102 ? -13.881 0.900 10.025 1.00 96.62 102 LYS A O 1
ATOM 839 N N . LYS A 1 103 ? -12.709 1.906 11.653 1.00 97.56 103 LYS A N 1
ATOM 840 C CA . LYS A 1 103 ? -11.557 2.229 10.810 1.00 97.56 103 LYS A CA 1
ATOM 841 C C . LYS A 1 103 ? -10.250 2.268 11.589 1.00 97.56 103 LYS A C 1
ATOM 843 O O . LYS A 1 103 ? -10.228 2.900 12.648 1.00 97.56 103 LYS A O 1
ATOM 848 N N . PHE A 1 104 ? -9.196 1.676 11.029 1.00 98.25 104 PHE A N 1
ATOM 849 C CA . PHE A 1 104 ? -7.794 1.888 11.417 1.00 98.25 104 PHE A CA 1
ATOM 850 C C . PHE A 1 104 ? -7.058 2.597 10.277 1.00 98.25 104 PHE A C 1
ATOM 852 O O . PHE A 1 104 ? -7.215 2.207 9.121 1.00 98.25 104 PHE A O 1
ATOM 859 N N . ASP A 1 105 ? -6.257 3.608 10.603 1.00 97.44 105 ASP A N 1
ATOM 860 C CA . ASP A 1 105 ? -5.425 4.334 9.644 1.00 97.44 105 ASP A CA 1
ATOM 861 C C . ASP A 1 105 ? -3.950 4.229 10.043 1.00 97.44 105 ASP A C 1
ATOM 863 O O . ASP A 1 105 ? -3.560 4.704 11.110 1.00 97.44 105 ASP A O 1
ATOM 867 N N . TYR A 1 106 ? -3.146 3.648 9.155 1.00 96.81 106 TYR A N 1
ATOM 868 C CA . TYR A 1 106 ? -1.702 3.504 9.296 1.00 96.81 106 TYR A CA 1
ATOM 869 C C . TYR A 1 106 ? -0.974 4.505 8.401 1.00 96.81 106 TYR A C 1
ATOM 871 O O . TYR A 1 106 ? -1.212 4.567 7.190 1.00 96.81 106 TYR A O 1
ATOM 879 N N . TYR A 1 107 ? -0.057 5.265 8.980 1.00 95.31 107 TYR A N 1
ATOM 880 C CA . TYR A 1 107 ? 0.905 6.076 8.252 1.00 95.31 107 TYR A CA 1
ATOM 881 C C . TYR A 1 107 ? 2.000 5.184 7.655 1.00 95.31 107 TYR A C 1
ATOM 883 O O . TYR A 1 107 ? 2.552 4.312 8.334 1.00 95.31 107 TYR A O 1
ATOM 891 N N . LEU A 1 108 ? 2.292 5.386 6.367 1.00 94.81 108 LEU A N 1
ATOM 892 C CA . LEU A 1 108 ? 3.222 4.551 5.602 1.00 94.81 108 LEU A CA 1
ATOM 893 C C . LEU A 1 108 ? 4.569 5.232 5.309 1.00 94.81 108 LEU A C 1
ATOM 895 O O . LEU A 1 108 ? 5.455 4.580 4.751 1.00 94.81 108 LEU A O 1
ATOM 899 N N . GLY A 1 109 ? 4.719 6.513 5.657 1.00 92.88 109 GLY A N 1
ATOM 900 C CA . GLY A 1 109 ? 5.883 7.320 5.281 1.00 92.88 109 GLY A CA 1
ATOM 901 C C . GLY A 1 109 ? 5.774 7.929 3.888 1.00 92.88 109 GLY A C 1
ATOM 902 O O . GLY A 1 109 ? 4.696 7.978 3.292 1.00 92.88 109 GLY A O 1
ATOM 903 N N . ALA A 1 110 ? 6.897 8.374 3.336 1.00 91.50 110 ALA A N 1
ATOM 904 C CA . ALA A 1 110 ? 6.961 8.960 2.002 1.00 91.50 110 ALA A CA 1
ATOM 905 C C . ALA A 1 110 ? 6.552 7.951 0.908 1.00 91.50 110 ALA A C 1
ATOM 907 O O . ALA A 1 110 ? 7.067 6.836 0.836 1.00 91.50 110 ALA A O 1
ATOM 908 N N . SER A 1 111 ? 5.675 8.369 -0.009 1.00 87.00 111 SER A N 1
ATOM 909 C CA . SER A 1 111 ? 5.095 7.533 -1.081 1.00 87.00 111 SER A CA 1
ATOM 910 C C . SER A 1 111 ? 6.003 7.346 -2.311 1.00 87.00 111 SER A C 1
ATOM 912 O O . SER A 1 111 ? 5.590 6.801 -3.338 1.00 87.00 111 SER A O 1
ATOM 914 N N . LYS A 1 112 ? 7.255 7.825 -2.231 1.00 82.75 112 LYS A N 1
ATOM 915 C CA . LYS A 1 112 ? 8.242 7.888 -3.330 1.00 82.75 112 LYS A CA 1
ATOM 916 C C . LYS A 1 112 ? 7.782 8.686 -4.563 1.00 82.75 112 LYS A C 1
ATOM 918 O O . LYS A 1 112 ? 8.430 8.631 -5.607 1.00 82.75 112 LYS A O 1
ATOM 923 N N . ARG A 1 113 ? 6.690 9.449 -4.453 1.00 79.12 113 ARG A N 1
ATOM 924 C CA . ARG A 1 113 ? 6.174 10.353 -5.488 1.00 79.12 113 ARG A CA 1
ATOM 925 C C . ARG A 1 113 ? 6.213 11.789 -4.975 1.00 79.12 113 ARG A C 1
ATOM 927 O O . ARG A 1 113 ? 5.305 12.243 -4.291 1.00 79.12 113 ARG A O 1
ATOM 934 N N . GLY A 1 114 ? 7.288 12.504 -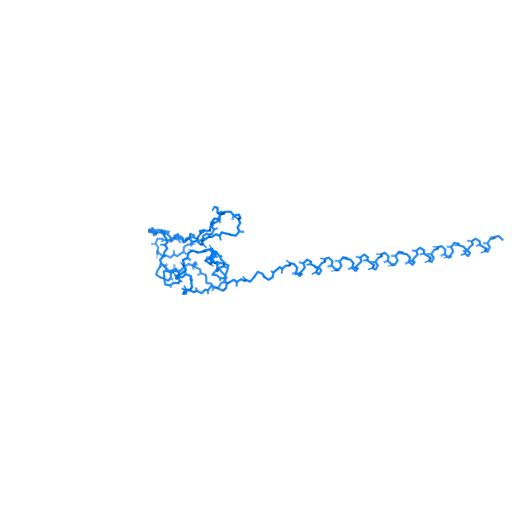5.303 1.00 80.44 114 GLY A N 1
ATOM 935 C CA . GLY A 1 114 ? 7.487 13.877 -4.832 1.00 80.44 114 GLY A CA 1
ATOM 936 C C . GLY A 1 114 ? 7.536 13.962 -3.303 1.00 80.44 114 GLY A C 1
ATOM 937 O O . GLY A 1 114 ? 8.192 13.143 -2.666 1.00 80.44 114 GLY A O 1
ATOM 938 N N . ILE A 1 115 ? 6.837 14.951 -2.739 1.00 82.75 115 ILE A N 1
ATOM 939 C CA . ILE A 1 115 ? 6.735 15.190 -1.287 1.00 82.75 115 ILE A CA 1
ATOM 940 C C . ILE A 1 115 ? 5.536 14.482 -0.631 1.00 82.75 115 ILE A C 1
ATOM 942 O O . ILE A 1 115 ? 5.235 14.739 0.530 1.00 82.75 115 ILE A O 1
ATOM 946 N N . SER A 1 116 ? 4.821 13.633 -1.373 1.00 90.19 116 SER A N 1
ATOM 947 C CA . SER A 1 116 ? 3.594 12.995 -0.894 1.00 90.19 116 SER A CA 1
ATOM 948 C C . SER A 1 116 ? 3.872 11.857 0.081 1.00 90.19 116 SER A C 1
ATOM 950 O O . SER A 1 116 ? 4.847 11.107 -0.053 1.00 90.19 116 SER A O 1
ATOM 952 N N . THR A 1 117 ? 2.942 11.652 1.003 1.00 92.06 117 THR A N 1
ATOM 953 C CA . THR A 1 117 ? 2.979 10.588 2.009 1.00 92.06 117 THR A CA 1
ATOM 954 C C . THR A 1 117 ? 1.928 9.524 1.735 1.00 92.06 117 THR A C 1
ATOM 956 O O . THR A 1 117 ? 0.926 9.766 1.067 1.00 92.06 117 THR A O 1
ATOM 959 N N . GLY A 1 118 ? 2.173 8.316 2.227 1.00 94.31 118 GLY A N 1
ATOM 960 C CA . GLY A 1 118 ? 1.279 7.182 2.089 1.00 94.31 118 GLY A CA 1
ATOM 961 C C . GLY A 1 118 ? 0.436 6.947 3.338 1.00 94.31 118 GLY A C 1
ATOM 962 O O . GLY A 1 118 ? 0.912 7.077 4.469 1.00 94.31 118 GLY A O 1
ATOM 963 N N . ARG A 1 119 ? -0.806 6.508 3.137 1.00 95.44 119 ARG A N 1
ATOM 964 C CA . ARG A 1 119 ? -1.693 6.045 4.210 1.00 95.44 119 ARG A CA 1
ATOM 965 C C . ARG A 1 119 ? -2.407 4.760 3.811 1.00 95.44 119 ARG A C 1
ATOM 967 O O . ARG A 1 119 ? -2.952 4.675 2.713 1.00 95.44 119 ARG A O 1
ATOM 974 N N . LEU A 1 120 ? -2.435 3.784 4.716 1.00 96.38 120 LEU A N 1
ATOM 975 C CA . LEU A 1 120 ? -3.275 2.590 4.631 1.00 96.38 120 LEU A CA 1
ATOM 976 C C . LEU A 1 120 ? -4.491 2.783 5.534 1.00 96.38 120 LEU A C 1
ATOM 978 O O . LEU A 1 120 ? -4.350 2.972 6.736 1.00 96.38 120 LEU A O 1
ATOM 982 N N . THR A 1 121 ? -5.680 2.677 4.961 1.00 97.44 121 THR A N 1
ATOM 983 C CA . THR A 1 121 ? -6.947 2.712 5.690 1.00 97.44 121 THR A CA 1
ATOM 984 C C . THR A 1 121 ? -7.590 1.336 5.628 1.00 97.44 121 THR A C 1
ATOM 986 O O . THR A 1 121 ? -7.783 0.793 4.542 1.00 97.44 121 THR A O 1
ATOM 989 N N . ILE A 1 122 ? -7.941 0.781 6.785 1.00 97.75 122 ILE A N 1
ATOM 990 C CA . ILE A 1 122 ? -8.625 -0.506 6.931 1.00 97.75 122 ILE A CA 1
ATOM 991 C C . ILE A 1 122 ? -10.010 -0.246 7.519 1.00 97.75 122 ILE A C 1
ATOM 993 O O . ILE A 1 122 ? -10.124 0.372 8.579 1.00 97.75 122 ILE A O 1
ATOM 997 N N . LEU A 1 123 ? -11.056 -0.719 6.843 1.00 97.94 123 LEU A N 1
ATOM 998 C CA . LEU A 1 123 ? -12.452 -0.571 7.246 1.00 97.94 123 LEU A CA 1
ATOM 999 C C . LEU A 1 123 ? -12.985 -1.872 7.839 1.00 97.94 123 LEU A C 1
ATOM 1001 O O . LEU A 1 123 ? -12.707 -2.959 7.335 1.00 97.94 123 LEU A O 1
ATOM 1005 N N . PHE A 1 124 ? -13.789 -1.747 8.892 1.00 98.12 124 PHE A N 1
ATOM 1006 C CA . PHE A 1 124 ? -14.398 -2.875 9.588 1.00 98.12 124 PHE A CA 1
ATOM 1007 C C . PHE A 1 124 ? -15.920 -2.868 9.438 1.00 98.12 124 PHE A C 1
ATOM 1009 O O . PHE A 1 124 ? -16.559 -1.813 9.506 1.00 98.12 124 PHE A O 1
ATOM 1016 N N . ASP A 1 125 ? -16.497 -4.054 9.272 1.00 97.38 125 ASP A N 1
ATOM 1017 C CA . ASP A 1 125 ? -17.938 -4.276 9.351 1.00 97.38 125 ASP A CA 1
ATOM 1018 C C . ASP A 1 125 ? -18.450 -4.253 10.804 1.00 97.38 125 ASP A C 1
ATOM 1020 O O . ASP A 1 125 ? -17.702 -4.072 11.773 1.00 97.38 125 ASP A O 1
ATOM 1024 N N . ASP A 1 126 ? -19.760 -4.443 10.965 1.00 96.94 126 ASP A N 1
ATOM 1025 C CA . ASP A 1 126 ? -20.398 -4.479 12.282 1.00 96.94 126 ASP A CA 1
ATOM 1026 C C . A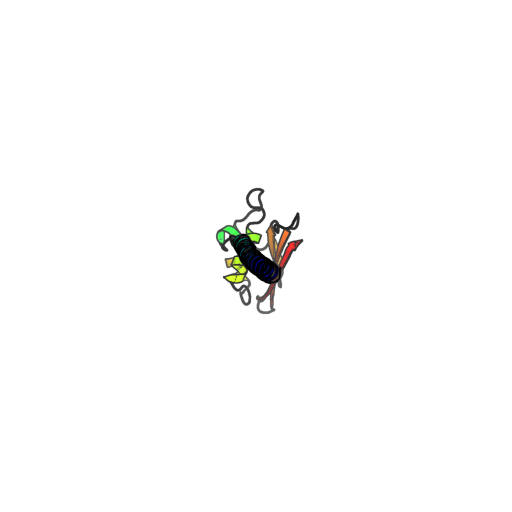SP A 1 126 ? -20.014 -5.730 13.105 1.00 96.94 126 ASP A C 1
ATOM 1028 O O . ASP A 1 126 ? -20.161 -5.721 14.328 1.00 96.94 126 ASP A O 1
ATOM 1032 N N . ASN A 1 127 ? -19.428 -6.754 12.471 1.00 96.69 127 ASN A N 1
ATOM 1033 C CA . ASN A 1 127 ? -18.856 -7.941 13.117 1.00 96.69 127 ASN A CA 1
ATOM 1034 C C . ASN A 1 127 ? -17.373 -7.756 13.495 1.00 96.69 127 ASN A C 1
ATOM 1036 O O . ASN A 1 127 ? -16.719 -8.711 13.916 1.00 96.69 127 ASN A O 1
ATOM 1040 N N . ASN A 1 128 ? -16.832 -6.536 13.377 1.00 96.25 128 ASN A N 1
ATOM 1041 C CA . ASN A 1 128 ? -15.427 -6.200 13.622 1.00 96.25 128 ASN A CA 1
ATOM 1042 C C . ASN A 1 128 ? -14.429 -6.961 12.731 1.00 96.25 128 ASN A C 1
ATOM 1044 O O . ASN A 1 128 ? -13.286 -7.185 13.145 1.00 96.25 128 ASN A O 1
ATOM 1048 N N . ARG A 1 129 ? -14.840 -7.329 11.516 1.00 97.50 129 ARG A N 1
ATOM 1049 C CA . ARG A 1 129 ? -13.977 -7.930 10.497 1.00 97.50 129 ARG A CA 1
ATOM 1050 C C . ARG A 1 129 ? -13.673 -6.936 9.390 1.00 97.50 129 ARG A C 1
ATOM 1052 O O . ARG A 1 129 ? -14.490 -6.070 9.092 1.00 97.50 129 ARG A O 1
ATOM 1059 N N . VAL A 1 130 ? -12.497 -7.053 8.782 1.00 97.50 130 VAL A N 1
ATOM 1060 C CA . VAL A 1 130 ? -12.085 -6.189 7.675 1.00 97.50 130 VAL A CA 1
ATOM 1061 C C . VAL A 1 130 ? -13.023 -6.406 6.493 1.00 97.50 130 VAL A C 1
ATOM 1063 O O . VAL A 1 130 ? -13.017 -7.470 5.868 1.00 97.50 130 VAL A O 1
ATOM 1066 N N . SER A 1 131 ? -13.817 -5.389 6.180 1.00 96.81 131 SER A N 1
ATOM 1067 C CA . SER A 1 131 ? -14.716 -5.383 5.028 1.00 96.81 131 SER A CA 1
ATOM 1068 C C . SER A 1 131 ? -14.004 -4.890 3.774 1.00 96.81 131 SER A C 1
ATOM 1070 O O . SER A 1 131 ? -14.220 -5.437 2.687 1.00 96.81 131 SER A O 1
ATOM 1072 N N . ASP A 1 132 ? -13.124 -3.900 3.933 1.00 95.88 132 ASP A N 1
ATOM 1073 C CA . ASP A 1 132 ? -12.369 -3.291 2.845 1.00 95.88 132 ASP A CA 1
ATOM 1074 C C . ASP A 1 132 ? -11.085 -2.607 3.338 1.00 95.88 132 ASP A C 1
AT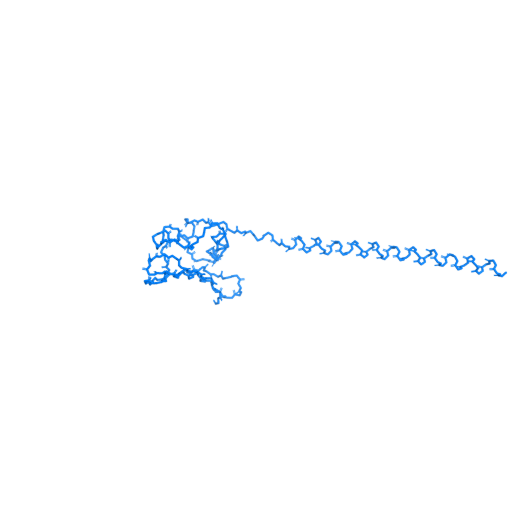OM 1076 O O . ASP A 1 132 ? -10.913 -2.362 4.536 1.00 95.88 132 ASP A O 1
ATOM 1080 N N . PHE A 1 133 ? -10.181 -2.283 2.415 1.00 95.19 133 PHE A N 1
ATOM 1081 C CA . PHE A 1 133 ? -8.995 -1.481 2.706 1.00 95.19 133 PHE A CA 1
ATOM 1082 C C . PHE A 1 133 ? -8.529 -0.693 1.476 1.00 95.19 133 PHE A C 1
ATOM 1084 O O . PHE A 1 133 ? -8.661 -1.132 0.336 1.00 95.19 133 PHE A O 1
ATOM 1091 N N . SER A 1 134 ? -7.909 0.460 1.707 1.00 94.44 134 SER A N 1
ATOM 1092 C CA . SER A 1 134 ? -7.393 1.335 0.653 1.00 94.44 134 SER A CA 1
ATOM 1093 C C . SER A 1 134 ? -6.012 1.864 1.007 1.00 94.44 134 SER A C 1
ATOM 1095 O O . SER A 1 134 ? -5.712 2.085 2.177 1.00 94.44 134 SER A O 1
ATOM 1097 N N . VAL A 1 135 ? -5.184 2.114 -0.007 1.00 93.94 135 VAL A N 1
ATOM 1098 C CA . VAL A 1 135 ? -3.923 2.851 0.161 1.00 93.94 135 VAL A CA 1
ATOM 1099 C C . VAL A 1 135 ? -4.001 4.108 -0.679 1.00 93.94 135 VAL A C 1
ATOM 1101 O O . VAL A 1 135 ? -4.374 4.033 -1.849 1.00 93.94 135 VAL A O 1
ATOM 1104 N N . TRP A 1 136 ? -3.666 5.232 -0.063 1.00 92.75 136 TRP A N 1
ATOM 1105 C CA . TRP A 1 136 ? -3.693 6.557 -0.663 1.00 92.75 136 TRP A CA 1
ATOM 1106 C C . TRP A 1 136 ? -2.306 7.198 -0.580 1.00 92.75 136 TRP A C 1
ATOM 1108 O O . TRP A 1 136 ? -1.610 7.003 0.420 1.00 92.75 136 TRP A O 1
ATOM 1118 N N . ASP A 1 137 ? -1.927 7.942 -1.618 1.00 91.06 137 ASP A N 1
ATOM 1119 C CA . ASP A 1 137 ? -0.771 8.837 -1.661 1.00 91.06 137 ASP A CA 1
ATOM 1120 C C . ASP A 1 137 ? -1.209 10.295 -1.855 1.00 91.06 137 ASP A C 1
ATOM 1122 O O . ASP A 1 137 ? -2.038 10.590 -2.718 1.00 91.06 137 ASP A O 1
ATOM 1126 N N . GLY A 1 138 ? -0.628 11.214 -1.078 1.00 84.62 138 GLY A N 1
ATOM 1127 C CA . GLY A 1 138 ? -0.773 12.656 -1.295 1.00 84.62 138 GLY A CA 1
ATOM 1128 C C . GLY A 1 138 ? -0.142 13.537 -0.233 1.00 84.62 138 GLY A C 1
ATOM 1129 O O . GLY A 1 138 ? 0.512 13.013 0.700 1.00 84.62 138 GLY A O 1
#

Radius of gyration: 29.8 Å; Cα contacts (8 Å, |Δi|>4): 164; chains: 1; bounding box: 46×28×94 Å

Sequence (138 aa):
MLVTEVFAREQMRNAKRYIVKKIFTYGLLIFGATILIGLVLRGNVVQESFEPDRWKNWVESESEPSLRWNMMNSLREKHPLKGMTKTEVLELLGEPESKTKKKFDYYLGASKRGISTGRLTILFDDNNRVSDFSVWDG

Secondary structure (DSSP, 8-state):
-HHHHHHHHHHHHHHHHHHHHHHHHHHHHHHHHHHHHHHHTS-----PPP-HHHHHH----TT-TTHHHHHHHHHHHHS--TT-BHHHHHHHH---SEE-SSEEEEEEEE-SSTT-EEEEEEEE-TTSBEEEEEEEE-

Mean predicted aligned error: 10.93 Å

InterPro domains:
  IPR037873 BamE-like [G3DSA:3.30.1450.10] (66-136)

Nearest PDB structures (foldseek):
  9cny-assembly1_E  TM=6.653E-01  e=2.301E-02  Escherichia coli
  6lwz-assembly2_B  TM=6.254E-01  e=1.474E+00  Brevibacillus sp. SKDU10
  8fjp-assembly1_A  TM=4.030E-01  e=8.211E-01  Aedes aegypti
  2gia-assembly1_G  TM=6.131E-01  e=6.158E+00  Trypanosoma brucei brucei TREU927

pLDDT: mean 88.61, std 9.68, range [49.75, 98.25]

Organism: NCBI:txid552546

Foldseek 3Di:
DVVVVVVVVVVVVVVVVVVVVVVVVVVVVVVVVVVVVVVPVPDPLVQPAQDQVCQAPDDADPVPQQVQLSNVVNCVVPPPQFFDAPVRCCVRRNAAPDDDPFKGKHWRGANPPPRKTKIKIFGADPVRGGHDIDMDID